Protein AF-A0A920WPM1-F1 (afdb_monomer_lite)

Structure (mmCIF, N/CA/C/O backbone):
data_AF-A0A920WPM1-F1
#
_entry.id   AF-A0A920WPM1-F1
#
loop_
_atom_site.group_PDB
_atom_site.id
_atom_site.type_symbol
_atom_site.label_atom_id
_atom_site.label_alt_id
_atom_site.label_comp_id
_atom_site.label_asym_id
_atom_site.label_entity_id
_atom_site.label_seq_id
_atom_site.pdbx_PDB_ins_code
_atom_site.Cartn_x
_atom_site.Cartn_y
_atom_site.Cartn_z
_atom_site.occupancy
_atom_site.B_iso_or_equiv
_atom_site.auth_seq_id
_atom_site.auth_comp_id
_atom_site.auth_asym_id
_atom_site.auth_atom_id
_atom_site.pdbx_PDB_model_num
ATOM 1 N N . MET A 1 1 ? -8.207 -7.663 -3.727 1.00 84.06 1 MET A N 1
ATOM 2 C CA . MET A 1 1 ? -6.898 -7.331 -4.327 1.00 84.06 1 MET A CA 1
ATOM 3 C C . MET A 1 1 ? -5.923 -6.820 -3.279 1.00 84.06 1 MET A C 1
ATOM 5 O O . MET A 1 1 ? -6.321 -6.104 -2.361 1.00 84.06 1 MET A O 1
ATOM 9 N N . ARG A 1 2 ? -4.641 -7.157 -3.435 1.00 85.81 2 ARG A N 1
ATOM 10 C CA . ARG A 1 2 ? -3.514 -6.608 -2.673 1.00 85.81 2 ARG A CA 1
ATOM 11 C C . ARG A 1 2 ? -2.908 -5.437 -3.438 1.00 85.81 2 ARG A C 1
ATOM 13 O O . ARG A 1 2 ? -2.537 -5.593 -4.596 1.00 85.81 2 ARG A O 1
ATOM 20 N N . VAL A 1 3 ? -2.787 -4.276 -2.810 1.00 85.50 3 VAL A N 1
ATOM 21 C CA . VAL A 1 3 ? -2.201 -3.086 -3.444 1.00 85.50 3 VAL A CA 1
ATOM 22 C C . VAL A 1 3 ? 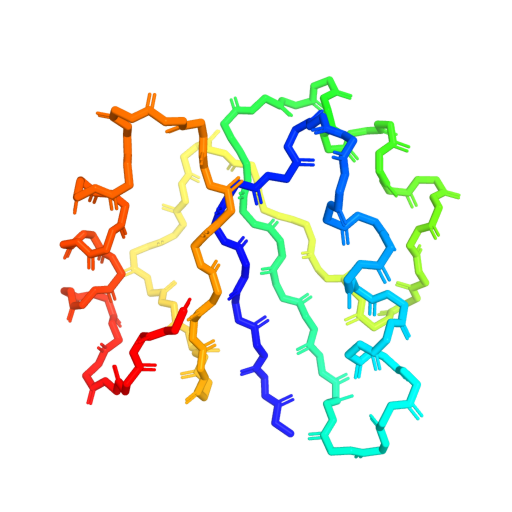-0.927 -2.702 -2.710 1.00 85.50 3 VAL A C 1
ATOM 24 O O . VAL A 1 3 ? -0.949 -2.493 -1.499 1.00 85.50 3 VAL A O 1
ATOM 27 N N . ALA A 1 4 ? 0.181 -2.589 -3.435 1.00 86.25 4 ALA A N 1
ATOM 28 C CA . ALA A 1 4 ? 1.411 -2.037 -2.886 1.00 86.25 4 ALA A CA 1
ATOM 29 C C . ALA A 1 4 ? 1.465 -0.538 -3.146 1.00 86.25 4 ALA A C 1
ATOM 31 O O . ALA A 1 4 ? 1.164 -0.084 -4.247 1.00 86.25 4 ALA A O 1
ATOM 32 N N . VAL A 1 5 ? 1.881 0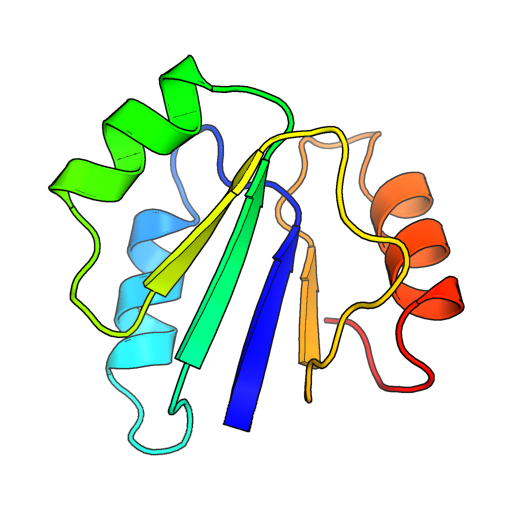.234 -2.153 1.00 85.00 5 VAL A N 1
ATOM 33 C CA . VAL A 1 5 ? 2.082 1.670 -2.292 1.00 85.00 5 VAL A CA 1
ATOM 34 C C . VAL A 1 5 ? 3.513 2.003 -1.917 1.00 85.00 5 VAL A C 1
ATOM 36 O O . VAL A 1 5 ? 3.953 1.744 -0.796 1.00 85.00 5 VAL A O 1
ATOM 39 N N . LEU A 1 6 ? 4.248 2.529 -2.894 1.00 84.81 6 LEU A N 1
ATOM 40 C CA . LEU A 1 6 ? 5.664 2.845 -2.772 1.00 84.81 6 LEU A CA 1
ATOM 41 C C . LEU A 1 6 ? 5.828 4.333 -2.491 1.00 84.81 6 LEU A C 1
ATOM 43 O O . LEU A 1 6 ? 5.495 5.177 -3.324 1.00 84.81 6 LEU A O 1
ATOM 47 N N . GLY A 1 7 ? 6.367 4.641 -1.318 1.00 74.88 7 GLY A N 1
ATOM 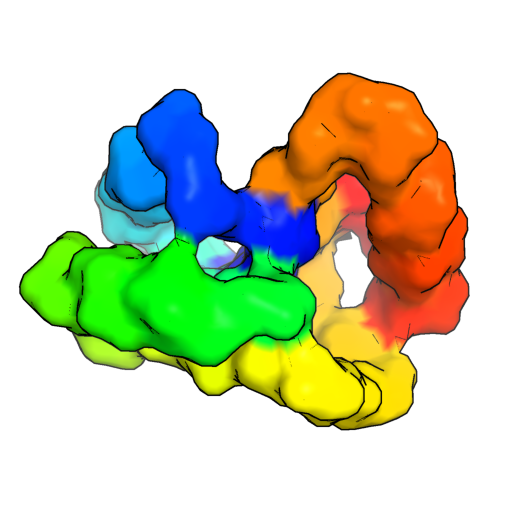48 C CA . GLY A 1 7 ? 6.395 5.989 -0.773 1.00 74.88 7 GLY A CA 1
ATOM 49 C C . GLY A 1 7 ? 5.052 6.383 -0.161 1.00 74.88 7 GLY A C 1
ATOM 50 O O . GLY A 1 7 ? 3.979 6.032 -0.642 1.00 74.88 7 GLY A O 1
ATOM 51 N N . GLY A 1 8 ? 5.103 7.115 0.947 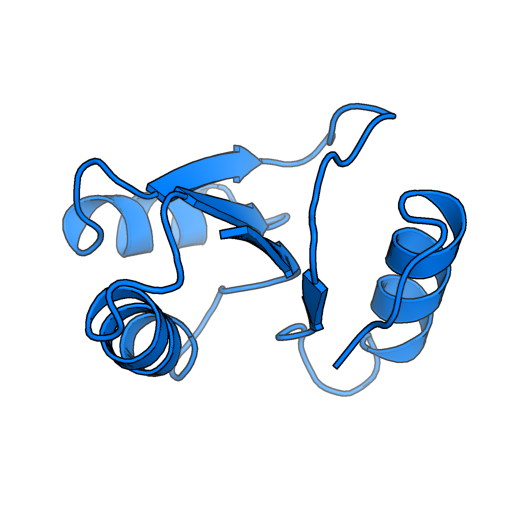1.00 63.38 8 GLY A N 1
ATOM 52 C CA . GLY A 1 8 ? 3.899 7.575 1.645 1.00 63.38 8 GLY A CA 1
ATOM 53 C C . GLY A 1 8 ? 4.109 8.812 2.502 1.00 63.38 8 GLY A C 1
ATOM 54 O O . GLY A 1 8 ? 3.219 9.226 3.243 1.00 63.38 8 GLY A O 1
ATOM 55 N N . GLY A 1 9 ? 5.301 9.392 2.418 1.00 55.91 9 GLY A N 1
ATOM 56 C CA . GLY A 1 9 ? 5.863 10.143 3.516 1.00 55.91 9 GLY A CA 1
ATOM 57 C C . GLY A 1 9 ? 5.193 11.447 3.927 1.00 55.91 9 GLY A C 1
ATOM 58 O O . GLY A 1 9 ? 5.336 11.859 5.072 1.00 55.91 9 GLY A O 1
ATOM 59 N N . ALA A 1 10 ? 4.501 12.144 3.036 1.00 46.59 10 ALA A N 1
ATOM 60 C CA . ALA A 1 10 ? 3.979 13.454 3.388 1.00 46.59 10 ALA A CA 1
ATOM 61 C C . ALA A 1 10 ? 2.786 13.810 2.509 1.00 46.59 10 ALA A C 1
ATOM 63 O O . ALA A 1 10 ? 2.934 14.028 1.314 1.00 46.59 10 ALA A O 1
ATOM 64 N N . ARG A 1 11 ? 1.614 13.935 3.143 1.00 51.59 11 ARG A N 1
ATOM 65 C CA . ARG A 1 11 ? 0.473 14.729 2.653 1.00 51.59 11 ARG A CA 1
ATOM 66 C C . ARG A 1 11 ? -0.072 14.280 1.286 1.00 51.59 11 ARG A C 1
ATOM 68 O O . ARG A 1 11 ? 0.095 14.952 0.282 1.00 51.59 11 ARG A O 1
ATOM 75 N N . GLY A 1 12 ? -0.779 13.156 1.261 1.00 49.38 12 GLY A N 1
ATOM 76 C CA . GLY A 1 12 ? -1.584 12.764 0.093 1.00 49.38 12 GLY A CA 1
ATOM 77 C C . GLY A 1 12 ? -1.994 11.302 0.127 1.00 49.38 12 GLY A C 1
ATOM 78 O O . GLY A 1 12 ? -3.140 10.959 -0.153 1.00 49.38 12 GLY A O 1
ATOM 79 N N . VAL A 1 13 ? -1.090 10.445 0.600 1.00 56.62 13 VAL A N 1
ATOM 80 C CA . VAL A 1 13 ? -1.294 8.998 0.517 1.00 56.62 13 VAL A CA 1
ATOM 81 C C . VAL A 1 13 ? -2.264 8.497 1.584 1.00 56.62 13 VAL A C 1
ATOM 83 O O . VAL A 1 13 ? -3.133 7.710 1.259 1.00 56.62 13 VAL A O 1
ATOM 86 N N . ALA A 1 14 ? -2.265 9.045 2.807 1.00 56.25 14 ALA A N 1
ATOM 87 C CA . ALA A 1 14 ? -3.291 8.733 3.820 1.00 56.25 14 ALA A CA 1
ATOM 88 C C . ALA A 1 14 ? -4.736 8.993 3.334 1.00 56.25 14 ALA A C 1
ATOM 90 O O . ALA A 1 14 ? -5.654 8.262 3.703 1.00 56.25 14 ALA A O 1
ATOM 91 N N . GLY A 1 15 ? -4.941 10.014 2.492 1.00 57.56 15 GLY A N 1
ATOM 92 C CA . GLY A 1 15 ? -6.235 10.290 1.860 1.00 57.56 15 GLY A CA 1
ATOM 93 C C . GLY A 1 15 ? -6.567 9.286 0.755 1.00 57.56 15 GLY A C 1
ATOM 94 O O . GLY A 1 15 ? -7.658 8.721 0.755 1.00 57.56 15 GLY A O 1
ATOM 95 N N . GLY A 1 16 ? -5.602 9.001 -0.126 1.00 63.62 16 GLY A N 1
ATOM 96 C CA . GLY A 1 16 ? -5.745 7.988 -1.178 1.00 63.62 16 GLY A CA 1
ATOM 97 C C . GLY A 1 16 ? -5.954 6.571 -0.633 1.00 63.62 16 GLY A C 1
ATOM 98 O O . GLY A 1 16 ? -6.794 5.836 -1.139 1.00 63.62 16 GLY A O 1
ATOM 99 N N . PHE A 1 17 ? -5.280 6.211 0.463 1.00 64.12 17 PHE A N 1
ATOM 100 C CA . PHE A 1 17 ? -5.458 4.943 1.168 1.00 64.12 17 PHE A CA 1
ATOM 101 C C . PHE A 1 17 ? -6.881 4.780 1.676 1.00 64.12 17 PHE A C 1
ATOM 103 O O . PHE A 1 17 ? -7.446 3.709 1.521 1.00 64.12 17 PHE A O 1
ATOM 110 N N . ARG A 1 18 ? -7.492 5.826 2.246 1.00 64.94 18 ARG A N 1
ATOM 111 C CA . ARG A 1 18 ? -8.895 5.753 2.681 1.00 64.94 18 ARG A CA 1
ATOM 112 C C . ARG A 1 18 ? -9.843 5.524 1.515 1.00 64.94 18 ARG A C 1
ATOM 114 O O . ARG A 1 18 ? -10.774 4.746 1.662 1.00 64.94 18 ARG A O 1
ATOM 121 N N . GLN A 1 19 ? -9.595 6.152 0.368 1.00 69.50 19 GLN A N 1
ATOM 122 C CA . GLN A 1 19 ? -10.402 5.915 -0.826 1.00 69.50 19 GLN A CA 1
ATOM 123 C C . GLN A 1 19 ? -10.222 4.481 -1.350 1.00 69.50 19 GLN A C 1
ATOM 125 O O . GLN A 1 19 ? -11.211 3.811 -1.628 1.00 69.50 19 GLN A O 1
ATOM 130 N N . LEU A 1 20 ? -8.991 3.968 -1.387 1.00 69.75 20 LEU A N 1
ATOM 131 C CA . LEU A 1 20 ? -8.714 2.576 -1.759 1.00 69.75 20 LEU A CA 1
ATOM 132 C C . LEU A 1 20 ? -9.325 1.573 -0.766 1.00 69.75 20 LEU A C 1
ATOM 134 O O . LEU A 1 20 ? -9.895 0.568 -1.172 1.00 69.75 20 LEU A O 1
ATOM 138 N N . LEU A 1 21 ? -9.263 1.860 0.534 1.00 69.44 21 LEU A N 1
ATOM 139 C CA . LEU A 1 21 ? -9.863 1.035 1.588 1.00 69.44 21 LEU A CA 1
ATOM 140 C C . LEU A 1 21 ? -11.393 1.151 1.644 1.00 69.44 21 LEU A C 1
ATOM 142 O O . LEU A 1 21 ? -12.034 0.276 2.218 1.00 69.44 21 LEU A O 1
ATOM 146 N N . SER A 1 22 ? -11.977 2.217 1.083 1.00 72.75 22 SER A N 1
ATOM 147 C CA . SER A 1 22 ? -13.435 2.389 0.996 1.00 72.75 22 SER A CA 1
ATOM 148 C C . SER A 1 22 ? -14.074 1.511 -0.076 1.00 72.75 22 SER A C 1
ATOM 150 O O . SER A 1 22 ? -15.282 1.296 -0.052 1.00 72.75 22 SER A O 1
ATOM 152 N N . THR A 1 23 ? -13.272 0.996 -1.009 1.00 75.19 23 THR A N 1
ATOM 153 C CA . THR A 1 23 ? -13.717 0.000 -1.979 1.00 75.19 23 THR A CA 1
ATOM 154 C C . THR A 1 23 ? -13.506 -1.407 -1.439 1.00 75.19 23 THR A C 1
ATOM 156 O O . THR A 1 23 ? -12.385 -1.777 -1.100 1.00 75.19 23 THR A O 1
ATOM 159 N N . ASP A 1 24 ? -14.550 -2.235 -1.484 1.00 74.94 24 ASP A N 1
ATOM 160 C CA . ASP A 1 24 ? -14.476 -3.664 -1.130 1.00 74.94 24 ASP A CA 1
ATOM 161 C C . ASP A 1 24 ? -13.568 -4.487 -2.067 1.00 74.94 24 ASP A C 1
ATOM 163 O O . ASP A 1 24 ? -13.328 -5.666 -1.837 1.00 74.94 24 ASP A O 1
ATOM 167 N N . ALA A 1 25 ? -13.029 -3.876 -3.126 1.00 80.19 25 ALA A N 1
ATOM 168 C CA . ALA A 1 25 ? -12.086 -4.512 -4.041 1.00 80.19 25 ALA A CA 1
ATOM 169 C C . ALA A 1 25 ? -10.669 -4.672 -3.453 1.00 80.19 25 ALA A C 1
ATOM 171 O O . ALA A 1 25 ? -9.887 -5.482 -3.964 1.00 80.19 25 ALA A O 1
ATOM 172 N N . VAL A 1 26 ? -10.309 -3.903 -2.416 1.00 81.50 26 VAL A N 1
ATOM 173 C CA . VAL A 1 26 ? -8.966 -3.911 -1.814 1.00 81.50 26 VAL A CA 1
ATOM 174 C C . VAL A 1 26 ? -9.006 -4.613 -0.458 1.00 81.50 26 VAL A C 1
ATOM 176 O O . VAL A 1 26 ? -9.515 -4.083 0.527 1.00 81.50 26 VAL A O 1
ATOM 179 N N . ASP A 1 27 ? -8.407 -5.800 -0.406 1.00 84.31 27 ASP A N 1
ATOM 180 C CA . ASP A 1 27 ? -8.355 -6.628 0.803 1.00 84.31 27 ASP A CA 1
ATOM 181 C C . ASP A 1 27 ? -7.207 -6.198 1.714 1.00 84.31 27 ASP A C 1
ATOM 183 O O . ASP A 1 27 ? -7.317 -6.232 2.942 1.00 84.31 27 ASP A O 1
ATOM 187 N N . ARG A 1 28 ? -6.081 -5.808 1.102 1.00 86.69 28 ARG A N 1
ATOM 188 C CA . ARG A 1 28 ? -4.858 -5.461 1.821 1.00 86.69 28 ARG A CA 1
ATOM 189 C C . ARG A 1 28 ? -4.038 -4.415 1.092 1.00 86.69 28 ARG A C 1
ATOM 191 O O . ARG A 1 28 ? -3.943 -4.423 -0.135 1.00 86.69 28 ARG A O 1
ATOM 198 N N . ILE A 1 29 ? -3.400 -3.558 1.875 1.00 85.81 29 ILE A N 1
ATOM 199 C CA . ILE A 1 29 ? -2.485 -2.535 1.391 1.00 85.81 29 ILE A CA 1
ATOM 200 C C . ILE A 1 29 ? -1.119 -2.749 2.029 1.00 85.81 29 ILE A C 1
ATOM 202 O O . ILE A 1 29 ? -1.029 -2.818 3.249 1.00 85.81 29 ILE A O 1
ATOM 206 N N . VAL A 1 30 ? -0.066 -2.816 1.220 1.00 87.56 30 VAL A N 1
ATOM 207 C CA . VAL A 1 30 ? 1.324 -2.847 1.692 1.00 87.56 30 VAL A CA 1
ATOM 208 C C . VAL A 1 30 ? 1.935 -1.473 1.443 1.00 87.56 30 VAL A C 1
ATOM 210 O O . VAL A 1 30 ? 2.121 -1.083 0.293 1.00 87.56 30 VAL A O 1
ATOM 213 N N . LEU A 1 31 ? 2.223 -0.716 2.499 1.00 86.31 31 LEU A N 1
ATOM 214 C CA . LEU A 1 31 ? 2.886 0.584 2.406 1.00 86.31 31 LEU A CA 1
ATOM 215 C C . LEU A 1 31 ? 4.387 0.414 2.656 1.00 86.31 31 LEU A C 1
ATOM 217 O O . LEU A 1 31 ? 4.803 0.099 3.771 1.00 86.31 31 LEU A O 1
ATOM 221 N N . ARG A 1 32 ? 5.187 0.691 1.624 1.00 86.56 32 ARG A N 1
ATOM 222 C CA . ARG A 1 32 ? 6.652 0.719 1.682 1.00 86.56 32 ARG A CA 1
ATOM 223 C C . ARG A 1 32 ? 7.151 2.153 1.762 1.00 86.56 32 ARG A C 1
ATOM 225 O O . ARG A 1 32 ? 6.875 2.950 0.868 1.00 86.56 32 ARG A O 1
ATOM 232 N N . ASP A 1 33 ? 7.934 2.484 2.783 1.00 83.19 33 ASP A N 1
ATOM 233 C CA . ASP A 1 33 ? 8.623 3.779 2.863 1.00 83.19 33 ASP A CA 1
ATOM 234 C C . ASP A 1 33 ? 10.048 3.607 3.411 1.00 83.19 33 ASP A C 1
ATOM 236 O O . ASP A 1 33 ? 10.352 2.683 4.167 1.00 83.19 33 ASP A O 1
ATOM 240 N N . THR A 1 34 ? 10.948 4.496 3.000 1.00 83.38 34 THR A N 1
ATOM 241 C CA . THR A 1 34 ? 12.345 4.514 3.457 1.00 83.38 34 THR A CA 1
ATOM 242 C C . THR A 1 34 ? 12.524 5.278 4.768 1.00 83.38 34 THR A C 1
ATOM 244 O O . THR A 1 34 ? 13.613 5.273 5.334 1.00 83.38 34 THR A O 1
ATOM 247 N N . SER A 1 35 ? 11.480 5.960 5.249 1.00 81.38 35 SER A N 1
ATOM 248 C CA . SER A 1 35 ? 11.493 6.752 6.473 1.00 81.38 35 SER A CA 1
ATOM 249 C C . SER A 1 35 ? 10.646 6.107 7.570 1.00 81.38 35 SER A C 1
ATOM 251 O O . SER A 1 35 ? 9.415 6.178 7.561 1.00 81.38 35 SER A O 1
ATOM 253 N N . ALA A 1 36 ? 11.318 5.540 8.573 1.00 80.50 36 ALA A N 1
ATOM 254 C CA . ALA A 1 36 ? 10.679 4.945 9.748 1.00 80.50 36 ALA A CA 1
ATOM 255 C C . ALA A 1 36 ? 9.798 5.948 10.507 1.00 80.50 36 ALA A C 1
ATOM 257 O O . ALA A 1 36 ? 8.708 5.604 10.960 1.00 80.50 36 ALA A O 1
ATOM 258 N N . GLU A 1 37 ? 10.238 7.206 10.603 1.00 80.38 37 GLU A N 1
ATOM 259 C CA . GLU A 1 37 ? 9.475 8.275 11.252 1.00 80.38 37 GLU A CA 1
ATOM 260 C C . GLU A 1 37 ? 8.125 8.501 10.559 1.00 80.38 37 GLU A C 1
ATOM 262 O O . GLU A 1 37 ? 7.085 8.593 11.215 1.00 80.38 37 GLU A O 1
ATOM 267 N N . ARG A 1 38 ? 8.117 8.518 9.223 1.00 77.06 38 ARG A N 1
ATOM 268 C CA . ARG A 1 38 ? 6.890 8.702 8.444 1.00 77.06 38 ARG A CA 1
ATOM 269 C C . ARG A 1 38 ? 5.967 7.491 8.544 1.00 77.06 38 ARG A C 1
ATOM 271 O O . ARG A 1 38 ? 4.764 7.672 8.716 1.00 77.06 38 ARG A O 1
ATOM 278 N N . LEU A 1 39 ? 6.507 6.269 8.528 1.00 78.38 39 LEU A N 1
ATOM 279 C CA . LEU A 1 39 ? 5.709 5.061 8.780 1.00 78.38 39 LEU A CA 1
ATOM 280 C C . LEU A 1 39 ? 5.055 5.095 10.163 1.00 78.38 39 LEU A C 1
ATOM 282 O O . LEU A 1 39 ? 3.873 4.785 10.280 1.00 78.38 39 LEU A O 1
ATOM 286 N N . ALA A 1 40 ? 5.780 5.533 11.195 1.00 78.69 40 ALA A N 1
ATOM 287 C CA . ALA A 1 40 ? 5.246 5.656 12.551 1.00 78.69 40 ALA A CA 1
ATOM 288 C C . ALA A 1 40 ? 4.153 6.734 12.680 1.00 78.69 40 ALA A C 1
ATOM 290 O O . ALA A 1 40 ? 3.246 6.601 13.502 1.00 78.69 40 ALA A O 1
ATOM 291 N N . GLN A 1 41 ? 4.211 7.804 11.880 1.00 77.50 41 GLN A N 1
ATOM 292 C CA . GLN A 1 41 ? 3.136 8.803 11.817 1.00 77.50 41 GLN A CA 1
ATOM 293 C C . GLN A 1 41 ? 1.882 8.235 11.147 1.00 77.50 41 GLN A C 1
ATOM 295 O O . GLN A 1 41 ? 0.764 8.454 11.614 1.00 77.50 41 GLN A O 1
ATOM 300 N N . VAL A 1 42 ? 2.073 7.496 10.057 1.00 74.06 42 VAL A N 1
ATOM 301 C CA . VAL A 1 42 ? 0.988 6.960 9.236 1.00 74.06 42 VAL A CA 1
ATOM 302 C C . VAL A 1 42 ? 0.317 5.751 9.903 1.00 74.06 42 VAL A C 1
ATOM 304 O O . VAL A 1 42 ? -0.910 5.643 9.843 1.00 74.06 42 VAL A O 1
ATOM 307 N N . SER A 1 43 ? 1.070 4.911 10.623 1.00 75.56 43 SER A N 1
ATOM 308 C CA . SER A 1 43 ? 0.564 3.728 11.340 1.00 75.56 43 SER A CA 1
ATOM 309 C C . SER A 1 43 ? -0.559 4.046 12.323 1.00 75.56 43 SER A C 1
ATOM 311 O O . SER A 1 43 ? -1.508 3.283 12.446 1.00 75.56 43 SER A O 1
ATOM 313 N N . ARG A 1 44 ? -0.507 5.217 12.968 1.00 71.69 44 ARG A N 1
ATOM 314 C CA . ARG A 1 44 ? -1.539 5.680 13.911 1.00 71.69 44 ARG A CA 1
ATOM 315 C C . ARG A 1 44 ? -2.882 5.975 13.244 1.00 71.69 44 ARG A C 1
ATOM 317 O O . ARG A 1 44 ? -3.890 6.099 13.930 1.00 71.69 44 ARG A O 1
ATOM 324 N N . SER A 1 45 ? -2.881 6.167 11.928 1.00 69.19 45 SER A N 1
ATOM 325 C CA . SER A 1 45 ? -4.038 6.623 11.151 1.00 69.19 45 SER A CA 1
ATOM 326 C C . SER A 1 45 ? -4.603 5.567 10.203 1.00 69.19 45 SER A C 1
ATOM 328 O O . SER A 1 45 ? -5.678 5.781 9.636 1.00 69.19 45 SER A O 1
ATOM 330 N N . LEU A 1 46 ? -3.877 4.462 10.018 1.00 70.75 46 LEU A N 1
ATOM 331 C CA . LEU A 1 46 ? -4.227 3.372 9.118 1.00 70.75 46 LEU A CA 1
ATOM 332 C C . LEU A 1 46 ? -4.761 2.178 9.920 1.00 70.75 46 LEU A C 1
ATOM 334 O O . LEU A 1 46 ? -4.276 1.881 11.006 1.00 70.75 46 LEU A O 1
ATOM 338 N N . GLY A 1 47 ? -5.815 1.542 9.404 1.00 72.44 47 GLY A N 1
ATOM 339 C CA . GLY A 1 47 ? -6.476 0.405 10.053 1.00 72.44 47 GLY A CA 1
ATOM 340 C C . GLY A 1 47 ? -5.784 -0.938 9.791 1.00 72.44 47 GLY A C 1
ATOM 341 O O . GLY A 1 47 ? -4.783 -1.009 9.084 1.00 72.44 47 GLY A O 1
ATOM 342 N N . GLU A 1 48 ? -6.379 -2.023 10.295 1.00 75.50 48 GLU A N 1
ATOM 343 C CA . GLU A 1 48 ? -5.817 -3.391 10.281 1.00 75.50 48 GLU A CA 1
ATOM 344 C C . GLU A 1 48 ? -5.527 -3.972 8.884 1.00 75.50 48 GLU A C 1
ATOM 346 O O . GLU A 1 48 ? -4.779 -4.937 8.745 1.00 75.50 48 GLU A O 1
ATOM 351 N N . ARG A 1 49 ? -6.097 -3.381 7.828 1.00 80.06 49 ARG A N 1
ATOM 352 C CA . ARG A 1 49 ? -5.890 -3.799 6.431 1.00 80.06 49 ARG A CA 1
ATOM 353 C C . ARG A 1 49 ? -4.592 -3.265 5.815 1.00 80.06 49 ARG A C 1
ATOM 355 O O . ARG A 1 49 ? -4.329 -3.537 4.643 1.00 80.06 49 ARG A O 1
ATOM 362 N N . VAL A 1 50 ? -3.800 -2.495 6.564 1.00 82.69 50 VAL A N 1
ATOM 363 C CA . VAL A 1 50 ? -2.528 -1.940 6.093 1.00 82.69 50 VAL A CA 1
ATOM 364 C C . VAL A 1 50 ? -1.357 -2.634 6.774 1.00 82.69 50 VAL A C 1
ATOM 366 O O . VAL A 1 50 ? -1.253 -2.676 7.996 1.00 82.69 50 VAL A O 1
ATOM 369 N N . GLU A 1 51 ? -0.449 -3.140 5.956 1.00 86.94 51 GLU A N 1
ATOM 370 C CA . GLU A 1 51 ? 0.848 -3.665 6.346 1.00 86.94 51 GLU A CA 1
ATOM 371 C C . GLU A 1 51 ? 1.928 -2.628 6.040 1.00 86.94 51 GLU A C 1
ATOM 373 O O . GLU A 1 51 ? 1.929 -2.010 4.975 1.00 86.94 51 GLU A O 1
ATOM 378 N N . LEU A 1 52 ? 2.812 -2.385 7.004 1.00 85.00 52 LEU A N 1
ATOM 379 C CA . LEU A 1 52 ? 3.849 -1.364 6.910 1.00 85.00 52 LEU A CA 1
ATOM 380 C C . LEU A 1 52 ? 5.203 -2.038 6.753 1.00 85.00 52 LEU A C 1
ATOM 382 O O . LEU A 1 52 ? 5.603 -2.827 7.606 1.00 85.00 52 LEU A O 1
ATOM 386 N N . GLU A 1 53 ? 5.929 -1.669 5.708 1.00 86.88 53 GLU A N 1
ATOM 387 C CA . GLU A 1 53 ? 7.269 -2.169 5.437 1.00 86.88 53 GLU A CA 1
ATOM 388 C C . GLU A 1 53 ? 8.256 -1.002 5.381 1.00 86.88 53 GLU A C 1
ATOM 390 O O . GLU A 1 53 ? 8.078 -0.031 4.640 1.00 86.88 53 GLU A O 1
ATOM 395 N N . HIS A 1 54 ? 9.313 -1.098 6.182 1.00 85.94 54 HIS A N 1
ATOM 396 C CA . HIS A 1 54 ? 10.399 -0.127 6.204 1.00 85.94 54 HIS A CA 1
ATOM 397 C C . HIS A 1 54 ? 11.618 -0.683 5.476 1.00 85.94 54 HIS A C 1
ATOM 399 O O . HIS A 1 54 ? 11.916 -1.869 5.587 1.00 85.94 54 HIS A O 1
ATOM 405 N N . HIS A 1 55 ? 12.357 0.182 4.784 1.00 81.19 55 HIS A N 1
ATOM 406 C CA . HIS A 1 55 ? 13.616 -0.207 4.155 1.00 81.19 55 HIS A CA 1
ATOM 407 C C . HIS A 1 55 ? 14.615 -0.812 5.177 1.00 81.19 55 HIS A C 1
ATOM 409 O O . HIS A 1 55 ? 14.794 -0.248 6.261 1.00 81.19 55 HIS A O 1
ATOM 415 N N . PRO A 1 56 ? 15.348 -1.891 4.838 1.00 80.88 56 PRO A N 1
ATOM 416 C CA . PRO A 1 56 ? 15.376 -2.580 3.545 1.00 80.88 56 PRO A CA 1
ATOM 417 C C . PRO A 1 56 ? 14.141 -3.454 3.303 1.00 80.88 56 PRO A C 1
ATOM 419 O O . PRO A 1 56 ? 13.675 -4.151 4.197 1.00 80.88 56 PRO A O 1
ATOM 422 N N . PHE A 1 57 ? 13.621 -3.408 2.075 1.00 80.12 57 PHE A N 1
ATOM 423 C CA . PHE A 1 57 ? 12.431 -4.165 1.689 1.00 80.12 57 PHE A CA 1
ATOM 424 C C . PHE A 1 57 ? 12.777 -5.622 1.356 1.00 80.12 57 PHE A C 1
ATOM 426 O O . PHE A 1 57 ? 13.872 -5.877 0.841 1.00 80.12 57 PHE A O 1
ATOM 433 N N . PRO A 1 58 ? 11.852 -6.570 1.584 1.00 76.25 58 PRO A N 1
ATOM 434 C CA . PRO A 1 58 ? 12.011 -7.922 1.076 1.00 76.25 58 PRO A CA 1
ATOM 435 C C . PRO A 1 58 ? 12.054 -7.929 -0.460 1.00 76.25 58 PRO A C 1
ATOM 437 O O . PRO A 1 58 ? 11.485 -7.058 -1.128 1.00 76.25 58 PRO A O 1
ATOM 440 N N . SER A 1 59 ? 12.762 -8.921 -1.006 1.00 72.81 59 SER A N 1
ATOM 441 C CA . SER A 1 59 ? 13.004 -9.091 -2.445 1.00 72.81 59 SER A CA 1
ATOM 442 C C . SER A 1 59 ? 11.738 -9.372 -3.246 1.00 72.81 59 SER A C 1
ATOM 444 O O . SER A 1 59 ? 11.739 -9.167 -4.453 1.00 72.81 59 SER A O 1
ATOM 446 N N . ASP A 1 60 ? 10.676 -9.810 -2.579 1.00 76.38 60 ASP A N 1
ATOM 447 C CA . ASP A 1 60 ? 9.393 -10.111 -3.190 1.00 76.38 60 ASP A CA 1
ATOM 448 C C . ASP A 1 60 ? 8.381 -9.002 -2.874 1.00 76.38 60 ASP A C 1
ATOM 450 O O . ASP A 1 60 ? 8.376 -8.405 -1.790 1.00 76.38 60 ASP A O 1
ATOM 454 N N . LEU A 1 61 ? 7.520 -8.703 -3.845 1.00 81.62 61 LEU A N 1
ATOM 455 C CA . LEU A 1 61 ? 6.375 -7.815 -3.677 1.00 81.62 61 LEU A CA 1
ATOM 456 C C . LEU A 1 61 ? 5.144 -8.465 -4.305 1.00 81.62 61 LEU A C 1
ATOM 458 O O . LEU A 1 61 ? 4.893 -8.346 -5.501 1.00 81.62 61 LEU A O 1
ATOM 462 N N . GLU A 1 62 ? 4.354 -9.147 -3.482 1.00 81.12 62 GLU A N 1
ATOM 463 C CA . GLU A 1 62 ? 3.098 -9.752 -3.921 1.00 81.12 62 GLU A CA 1
ATOM 464 C C . GLU A 1 62 ? 1.973 -8.712 -3.944 1.00 81.12 62 GLU A C 1
ATOM 466 O O . GLU A 1 62 ? 1.235 -8.532 -2.971 1.00 81.12 62 GLU A O 1
ATOM 471 N N . ALA A 1 63 ? 1.834 -8.018 -5.072 1.00 84.00 63 ALA A N 1
ATOM 472 C CA . ALA A 1 63 ? 0.775 -7.037 -5.273 1.00 84.00 63 ALA A CA 1
ATOM 473 C C . ALA A 1 63 ? 0.040 -7.245 -6.599 1.00 84.00 63 ALA A C 1
ATOM 475 O O . ALA A 1 63 ? 0.629 -7.593 -7.622 1.00 84.00 63 ALA A O 1
ATOM 476 N N . ASP A 1 64 ? -1.270 -7.004 -6.581 1.00 83.75 64 ASP A N 1
ATOM 477 C CA . ASP A 1 64 ? -2.105 -6.993 -7.776 1.00 83.75 64 ASP A CA 1
ATOM 478 C C . ASP A 1 64 ? -1.929 -5.724 -8.611 1.00 83.75 64 ASP A C 1
ATOM 480 O O . ASP A 1 64 ? -2.068 -5.759 -9.836 1.00 83.75 64 ASP A O 1
ATOM 484 N N . ALA A 1 65 ? -1.628 -4.626 -7.923 1.00 82.62 65 ALA A N 1
ATOM 485 C CA . ALA A 1 65 ? -1.341 -3.316 -8.476 1.00 82.62 65 ALA A CA 1
ATOM 486 C C . ALA A 1 65 ? -0.336 -2.591 -7.574 1.00 82.62 65 ALA A C 1
ATOM 488 O O . ALA A 1 65 ? -0.314 -2.799 -6.355 1.00 82.62 65 ALA A O 1
ATOM 489 N N . VAL A 1 66 ? 0.464 -1.713 -8.175 1.00 83.81 66 VAL A N 1
ATOM 490 C CA . VAL A 1 66 ? 1.405 -0.847 -7.460 1.00 83.81 66 VAL A CA 1
ATOM 491 C C . VAL A 1 66 ? 1.018 0.606 -7.689 1.00 83.81 66 VAL A C 1
ATOM 493 O O . VAL A 1 66 ? 0.843 0.996 -8.838 1.00 83.81 66 VAL A O 1
ATOM 496 N N . VAL A 1 67 ? 0.917 1.384 -6.610 1.00 82.25 67 VAL A N 1
ATOM 497 C CA . VAL A 1 67 ? 0.761 2.842 -6.638 1.00 82.25 67 VAL A CA 1
ATOM 498 C C . VAL A 1 67 ? 2.091 3.487 -6.274 1.00 82.25 67 VAL A C 1
ATOM 500 O O . VAL A 1 67 ? 2.631 3.235 -5.192 1.00 82.25 67 VAL A O 1
ATOM 503 N N . VAL A 1 68 ? 2.622 4.342 -7.146 1.00 81.50 68 VAL A N 1
ATOM 504 C CA . VAL A 1 68 ? 3.881 5.058 -6.875 1.00 81.50 68 VAL A CA 1
ATOM 505 C C . VAL A 1 68 ? 3.597 6.466 -6.359 1.00 81.50 68 VAL A C 1
ATOM 507 O O . VAL A 1 68 ? 3.245 7.374 -7.108 1.00 81.50 68 VAL A O 1
ATOM 510 N N . ALA A 1 69 ? 3.799 6.663 -5.057 1.00 80.88 69 ALA A N 1
ATOM 511 C CA . ALA A 1 69 ? 3.583 7.928 -4.358 1.00 80.88 69 ALA A CA 1
ATOM 512 C C . ALA A 1 69 ? 4.885 8.482 -3.746 1.00 80.88 69 ALA A C 1
ATOM 514 O O . ALA A 1 69 ? 4.900 9.064 -2.656 1.00 80.88 69 ALA A O 1
ATOM 515 N N . THR A 1 70 ? 6.000 8.302 -4.455 1.00 77.69 70 THR A N 1
ATOM 516 C CA . THR A 1 70 ? 7.307 8.855 -4.085 1.00 77.69 70 THR A CA 1
ATOM 517 C C . THR A 1 70 ? 7.438 10.334 -4.494 1.00 77.69 70 THR A C 1
ATOM 519 O O . THR A 1 70 ? 6.707 10.809 -5.371 1.00 77.69 70 THR A O 1
ATOM 522 N N . PRO A 1 71 ? 8.349 11.112 -3.871 1.00 75.44 71 PRO A N 1
ATOM 523 C CA . PRO A 1 71 ? 8.603 12.496 -4.265 1.00 75.44 71 PRO A CA 1
ATOM 524 C C . PRO A 1 71 ? 8.933 12.648 -5.755 1.00 75.44 71 PRO A C 1
ATOM 526 O O . PRO A 1 71 ? 9.562 11.780 -6.372 1.00 75.44 71 PRO A O 1
ATOM 529 N N . ARG A 1 72 ? 8.576 13.804 -6.327 1.00 75.06 72 ARG A N 1
ATOM 530 C CA . ARG A 1 72 ? 8.938 14.150 -7.708 1.00 75.06 72 ARG A CA 1
ATOM 531 C C . ARG A 1 72 ? 10.447 13.984 -7.920 1.00 75.06 72 ARG A C 1
ATOM 533 O O . ARG A 1 72 ? 11.241 14.423 -7.096 1.00 75.06 72 ARG A O 1
ATOM 540 N N . GLY A 1 73 ? 10.822 13.365 -9.038 1.00 79.12 73 GLY A N 1
ATOM 541 C CA . GLY A 1 73 ? 12.217 13.047 -9.360 1.00 79.12 73 GLY A CA 1
ATOM 542 C C . GLY A 1 73 ? 12.680 11.666 -8.887 1.00 79.12 73 GLY A C 1
ATOM 543 O O . GLY A 1 73 ? 13.714 11.212 -9.348 1.00 79.12 73 GLY A O 1
ATOM 544 N N . THR A 1 74 ? 11.896 10.969 -8.052 1.00 78.88 74 THR A N 1
ATOM 545 C CA . THR A 1 74 ? 12.189 9.588 -7.598 1.00 78.88 74 THR A CA 1
ATOM 546 C C . THR A 1 74 ? 11.180 8.555 -8.117 1.00 78.88 74 THR A C 1
ATOM 548 O O . THR A 1 74 ? 11.202 7.388 -7.738 1.00 78.88 74 THR A O 1
ATOM 551 N N . GLN A 1 75 ? 10.258 8.983 -8.983 1.00 77.44 75 GLN A N 1
ATOM 552 C CA . GLN A 1 75 ? 9.166 8.144 -9.479 1.00 77.44 75 GLN A CA 1
ATOM 553 C C . GLN A 1 75 ? 9.649 7.096 -10.483 1.00 77.44 75 GLN A C 1
ATOM 555 O O . GLN A 1 75 ? 9.204 5.959 -10.413 1.00 77.44 75 GLN A O 1
ATOM 560 N N . LEU A 1 76 ? 10.582 7.450 -11.377 1.00 80.62 76 LEU A N 1
ATOM 561 C CA . LEU A 1 76 ? 11.103 6.515 -12.379 1.00 80.62 76 LEU A CA 1
ATOM 562 C C . LEU A 1 76 ? 11.817 5.333 -11.717 1.00 80.62 76 LEU A C 1
ATOM 564 O O . LEU A 1 76 ? 11.479 4.188 -11.992 1.00 80.62 76 LEU A O 1
ATOM 568 N N . GLU A 1 77 ? 12.727 5.607 -10.781 1.00 80.00 77 GLU A N 1
ATOM 569 C CA . GLU A 1 77 ? 13.428 4.561 -10.026 1.00 80.00 77 GLU A CA 1
ATOM 570 C C . GLU A 1 77 ? 12.452 3.670 -9.247 1.00 80.00 77 GLU A C 1
ATOM 572 O O . GLU A 1 77 ? 12.603 2.450 -9.224 1.00 80.00 77 GLU A O 1
ATOM 577 N N . ALA A 1 78 ? 11.412 4.263 -8.652 1.00 78.00 78 ALA A N 1
ATOM 578 C CA . ALA A 1 78 ? 10.387 3.519 -7.929 1.00 78.00 78 ALA A CA 1
ATOM 579 C C . ALA A 1 78 ? 9.535 2.630 -8.854 1.00 78.00 78 ALA A C 1
ATOM 581 O O . ALA A 1 78 ? 9.246 1.492 -8.491 1.00 78.00 78 ALA A O 1
ATOM 582 N N . VAL A 1 79 ? 9.167 3.110 -10.048 1.00 80.44 79 VAL A N 1
ATOM 583 C CA . VAL A 1 79 ? 8.436 2.326 -11.061 1.00 80.44 79 VAL A CA 1
ATOM 584 C C . VAL A 1 79 ? 9.306 1.205 -11.625 1.00 80.44 79 VAL A C 1
ATOM 586 O O . VAL A 1 79 ? 8.828 0.083 -11.783 1.00 80.44 79 VAL A O 1
ATOM 589 N N . GLU A 1 80 ? 10.581 1.468 -11.910 1.00 82.00 80 GLU A N 1
ATOM 590 C CA . GLU A 1 80 ? 11.511 0.441 -12.387 1.00 82.00 80 GLU A CA 1
ATOM 591 C C . GLU A 1 80 ? 11.732 -0.647 -11.337 1.00 82.00 80 GLU A C 1
ATOM 593 O O . GLU A 1 80 ? 11.688 -1.836 -11.660 1.00 82.00 80 GLU A O 1
AT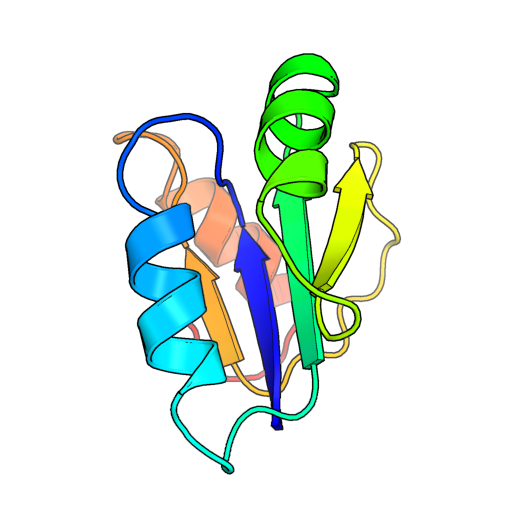OM 598 N N . ALA A 1 81 ? 11.920 -0.257 -10.073 1.00 77.75 81 ALA A N 1
ATOM 599 C CA . ALA A 1 81 ? 12.002 -1.197 -8.964 1.00 77.75 81 ALA A CA 1
ATOM 600 C C . ALA A 1 81 ? 10.705 -2.008 -8.840 1.00 77.75 81 ALA A C 1
ATOM 602 O O . ALA A 1 81 ? 10.760 -3.232 -8.776 1.00 77.75 81 ALA A O 1
ATOM 603 N N . ALA A 1 82 ? 9.541 -1.353 -8.894 1.00 75.94 82 ALA A N 1
ATOM 604 C CA . ALA A 1 82 ? 8.242 -2.022 -8.855 1.00 75.94 82 ALA A CA 1
ATOM 605 C C . ALA A 1 82 ? 8.064 -3.026 -9.999 1.00 75.94 82 ALA A C 1
ATOM 607 O O . ALA A 1 82 ? 7.653 -4.152 -9.758 1.00 75.94 82 ALA A O 1
ATOM 608 N N . SER A 1 83 ? 8.413 -2.646 -11.227 1.00 74.88 83 SER A N 1
ATOM 609 C CA . SER A 1 83 ? 8.237 -3.486 -12.420 1.00 74.88 83 SER A CA 1
ATOM 610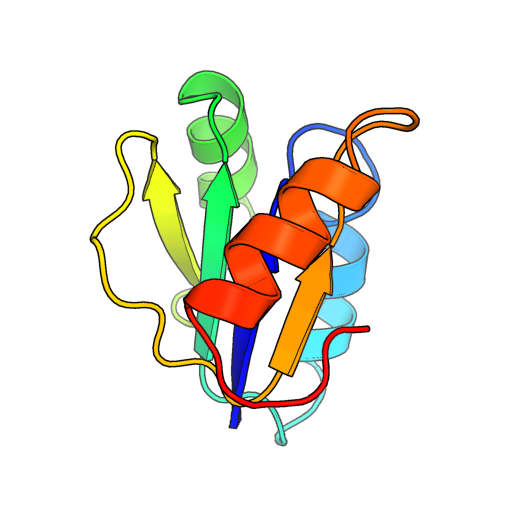 C C . SER A 1 83 ? 9.137 -4.722 -12.400 1.00 74.88 83 SER A C 1
ATOM 612 O O . SER A 1 83 ? 8.767 -5.768 -12.924 1.00 74.88 83 SER A O 1
ATOM 614 N N . ARG A 1 84 ? 10.324 -4.626 -11.784 1.00 74.81 84 ARG A N 1
ATOM 615 C CA . ARG A 1 84 ? 11.201 -5.790 -11.563 1.00 74.81 84 ARG A CA 1
ATOM 616 C C . ARG A 1 84 ? 10.633 -6.751 -10.521 1.00 74.81 84 ARG A C 1
ATOM 618 O O . ARG A 1 84 ? 10.874 -7.947 -10.616 1.00 74.81 84 ARG A O 1
ATOM 625 N N . LEU A 1 85 ? 9.916 -6.219 -9.534 1.00 70.12 85 LEU A N 1
ATOM 626 C CA . LEU A 1 85 ? 9.351 -6.983 -8.422 1.00 70.12 85 LEU A CA 1
ATOM 627 C C . LEU A 1 85 ? 7.974 -7.569 -8.754 1.00 70.12 85 LEU A C 1
ATOM 629 O O . LEU A 1 85 ? 7.594 -8.602 -8.212 1.00 70.12 85 LEU A O 1
ATOM 633 N N . VAL A 1 86 ? 7.222 -6.909 -9.635 1.00 67.81 86 VAL A N 1
ATOM 634 C CA . VAL A 1 86 ? 5.841 -7.251 -9.959 1.00 67.81 86 VAL A CA 1
ATOM 635 C C . VAL A 1 86 ? 5.687 -7.269 -11.477 1.00 67.81 86 VAL A C 1
ATOM 637 O O . VAL A 1 86 ? 5.736 -6.231 -12.129 1.00 67.81 86 VAL A O 1
ATOM 640 N N . GLY A 1 87 ? 5.456 -8.445 -12.064 1.00 61.62 87 GLY A N 1
ATOM 641 C CA . GLY A 1 87 ? 5.187 -8.603 -13.504 1.00 61.62 87 GLY A CA 1
ATOM 642 C C . GLY A 1 87 ? 3.796 -8.108 -13.936 1.00 61.62 87 GLY A C 1
ATOM 643 O O . GLY A 1 87 ? 3.126 -8.772 -14.724 1.00 61.62 87 GLY A O 1
ATOM 644 N N . ARG A 1 88 ? 3.300 -7.009 -13.352 1.00 63.06 88 ARG A N 1
ATOM 645 C CA . ARG A 1 88 ? 1.902 -6.539 -13.404 1.00 63.06 88 ARG A CA 1
ATOM 646 C C . ARG A 1 88 ? 1.840 -5.014 -13.560 1.00 63.06 88 ARG A C 1
ATOM 648 O O . ARG A 1 88 ? 2.843 -4.346 -13.328 1.00 63.06 88 ARG A O 1
ATOM 655 N N . PRO A 1 89 ? 0.686 -4.443 -13.959 1.00 59.50 89 PRO A N 1
ATOM 656 C CA . PRO A 1 89 ? 0.572 -3.006 -14.201 1.00 59.50 89 PRO A CA 1
ATOM 657 C C . PRO A 1 89 ? 0.838 -2.149 -12.950 1.00 59.50 89 PRO A C 1
ATOM 659 O O . PRO A 1 89 ? 0.300 -2.401 -11.869 1.00 59.50 89 PRO A O 1
ATOM 662 N N . CYS A 1 90 ? 1.640 -1.101 -13.141 1.00 57.72 90 CYS A N 1
ATOM 663 C CA . CYS A 1 90 ? 1.916 -0.024 -12.191 1.00 57.72 90 CYS A CA 1
ATOM 664 C C . CYS A 1 90 ? 1.104 1.230 -12.562 1.00 57.72 90 CYS A C 1
ATOM 666 O O . CYS A 1 90 ? 1.016 1.563 -13.747 1.00 57.72 90 CYS A O 1
ATOM 668 N N . TRP A 1 91 ? 0.532 1.915 -11.570 1.00 55.97 91 TRP A N 1
ATOM 669 C CA . TRP A 1 91 ? -0.285 3.122 -11.744 1.00 55.97 91 TRP A CA 1
ATOM 670 C C . TRP A 1 91 ? 0.185 4.269 -10.843 1.00 55.97 91 TRP A C 1
ATOM 672 O O . TRP A 1 91 ? 0.749 4.007 -9.753 1.00 55.97 91 TRP A O 1
#

Radius of gyration: 12.05 Å; chains: 1; bounding box: 30×25×28 Å

Secondary structure (DSSP, 8-state):
-EEEEE---SSSHHHHHHHHHHSTT--EEEEEES-HHHHHHHHTTS-TTEEEEESSPPS----SEEEE-PPTTSHHHHHHHHHHH-SS-B-

Sequence (91 aa):
MRVAVLGGGARGVAGGFRQLLSTDAVDRIVLRDTSAERLAQVSRSLGERVELEHHPFPSDLEADAVVVATPRGTQLEAVEAASRLVGRPCW

pLDDT: mean 75.57, std 9.62, range [46.59, 87.56]

Foldseek 3Di:
DEEEEEDDQDDDVLVVVVVLVVDPVYQAYEYEDQDPVRLVVSVVSDDPRYHYDYPPDDLADPGQEYEYPDDPPCRVVVVVSVCNRDVHDYD